Protein AF-A0A7C0UN73-F1 (afdb_monomer)

Sequence (109 aa):
MKELIKLLPGENMIYFGDTARVPYGTRSRETVTKYSIENTEFLMSKGIKALVVACNTVSSISLPLLRREFPVPVIGVVEPGARAAAAATKLKRVAVIGTEATVNSRSYE

Structure (mmCIF, N/CA/C/O backbone):
data_AF-A0A7C0UN73-F1
#
_entry.id   AF-A0A7C0UN73-F1
#
loop_
_atom_site.group_PDB
_atom_site.id
_atom_site.type_symbol
_atom_site.label_atom_id
_atom_site.label_alt_id
_atom_site.label_comp_id
_atom_site.label_asym_id
_atom_site.label_entity_id
_atom_site.label_seq_id
_atom_site.pdbx_PDB_ins_code
_atom_site.Cartn_x
_atom_site.Cart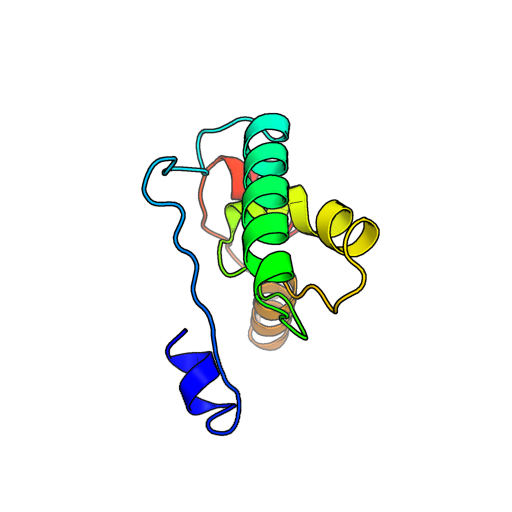n_y
_atom_site.Cartn_z
_atom_site.occupancy
_atom_site.B_iso_or_equiv
_atom_site.auth_seq_id
_atom_site.auth_comp_id
_atom_site.auth_asym_id
_atom_site.auth_atom_id
_atom_site.pdbx_PDB_model_num
ATOM 1 N N . MET A 1 1 ? -9.164 2.173 -4.663 1.00 91.38 1 MET A N 1
ATOM 2 C CA . MET A 1 1 ? -10.495 2.448 -4.084 1.00 91.38 1 MET A CA 1
ATOM 3 C C . MET A 1 1 ? -11.624 1.894 -4.945 1.00 91.38 1 MET A C 1
ATOM 5 O O . MET A 1 1 ? -12.323 1.019 -4.464 1.00 91.38 1 MET A O 1
ATOM 9 N N . LYS A 1 2 ? -11.760 2.313 -6.215 1.00 95.75 2 LYS A N 1
ATOM 10 C CA . LYS A 1 2 ? -12.796 1.807 -7.141 1.00 95.75 2 LYS A CA 1
ATOM 11 C C . LYS A 1 2 ? -12.926 0.274 -7.153 1.00 95.75 2 LYS A C 1
ATOM 13 O O . LYS A 1 2 ? -14.020 -0.240 -6.967 1.00 95.75 2 LYS A O 1
ATOM 18 N N . GLU A 1 3 ? -11.807 -0.438 -7.293 1.00 96.81 3 GLU A N 1
ATOM 19 C CA . GLU A 1 3 ? -11.812 -1.910 -7.299 1.00 96.81 3 GLU A CA 1
ATOM 20 C C . GLU A 1 3 ? -12.220 -2.526 -5.955 1.00 96.81 3 GLU A C 1
ATOM 22 O O . GLU A 1 3 ? -12.916 -3.535 -5.939 1.00 96.81 3 GLU A O 1
ATOM 27 N N . LEU A 1 4 ? -11.857 -1.903 -4.826 1.00 96.31 4 LEU A N 1
ATOM 28 C CA . LEU A 1 4 ? -12.274 -2.389 -3.508 1.00 96.31 4 LEU A CA 1
ATOM 29 C C . LEU A 1 4 ? -13.786 -2.255 -3.343 1.00 96.31 4 LEU A C 1
ATOM 31 O O . LEU A 1 4 ? -14.425 -3.230 -2.978 1.00 96.31 4 LEU A O 1
ATOM 35 N N . ILE A 1 5 ? -14.363 -1.093 -3.668 1.00 96.31 5 ILE A N 1
ATOM 36 C CA . ILE A 1 5 ? -15.817 -0.861 -3.576 1.00 96.31 5 ILE A CA 1
ATOM 37 C C . ILE A 1 5 ? -16.581 -1.877 -4.432 1.00 96.31 5 ILE A C 1
ATOM 39 O O . ILE A 1 5 ? -17.602 -2.408 -4.011 1.00 96.31 5 ILE A O 1
ATOM 43 N N . LYS A 1 6 ? -16.070 -2.169 -5.633 1.00 97.69 6 LYS A N 1
ATOM 44 C CA . LYS A 1 6 ? -16.677 -3.141 -6.544 1.00 97.69 6 LYS A CA 1
ATOM 45 C C . LYS A 1 6 ? -16.650 -4.568 -5.985 1.00 97.69 6 LYS A C 1
ATOM 47 O O . LYS A 1 6 ? -17.634 -5.284 -6.130 1.00 97.69 6 LYS A O 1
ATOM 52 N N . LEU A 1 7 ? -15.526 -4.995 -5.408 1.00 97.50 7 LEU A N 1
ATOM 53 C CA . LEU A 1 7 ? -15.334 -6.368 -4.921 1.00 97.50 7 LEU A CA 1
ATOM 54 C C . LEU A 1 7 ? -15.889 -6.595 -3.509 1.00 97.50 7 LEU A C 1
ATOM 56 O O . LEU A 1 7 ? -16.222 -7.724 -3.161 1.00 97.50 7 LEU A O 1
ATOM 60 N N . LEU A 1 8 ? -15.982 -5.538 -2.703 1.00 97.31 8 LEU A N 1
ATOM 61 C CA . LEU A 1 8 ? -16.409 -5.564 -1.306 1.00 97.31 8 LEU A CA 1
ATOM 62 C C . LEU A 1 8 ? -17.514 -4.516 -1.060 1.00 97.31 8 LEU A C 1
ATOM 64 O O . LEU A 1 8 ? -17.322 -3.599 -0.260 1.00 97.31 8 LEU A O 1
ATOM 68 N N . PRO A 1 9 ? -18.679 -4.620 -1.729 1.00 97.12 9 PRO A N 1
ATOM 69 C CA . PRO A 1 9 ? -19.727 -3.598 -1.649 1.00 97.12 9 PRO A CA 1
ATOM 70 C C . PRO A 1 9 ? -20.375 -3.479 -0.261 1.00 97.12 9 PRO A C 1
ATOM 72 O O . PRO A 1 9 ? -20.987 -2.460 0.036 1.00 97.12 9 PRO A O 1
ATOM 75 N N . GLY A 1 10 ? -20.252 -4.507 0.586 1.00 97.38 10 GLY A N 1
ATOM 76 C CA . GLY A 1 10 ? -20.756 -4.500 1.964 1.00 97.38 10 GLY A CA 1
ATOM 77 C C . GLY A 1 10 ? -19.782 -3.925 2.998 1.00 97.38 10 GLY A C 1
ATOM 78 O O . GLY A 1 10 ? -20.117 -3.881 4.178 1.00 97.38 10 GLY A O 1
ATOM 79 N N . GLU A 1 11 ? -18.576 -3.522 2.590 1.00 97.88 11 GLU A N 1
ATOM 80 C CA . GLU A 1 11 ? -17.567 -2.985 3.502 1.00 97.88 11 GLU A CA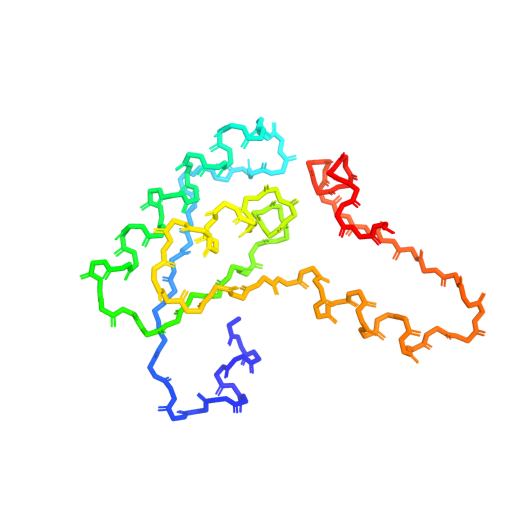 1
ATOM 81 C C . GLU A 1 11 ? -17.627 -1.459 3.579 1.00 97.88 11 GLU A C 1
ATOM 83 O O . GLU A 1 11 ? -17.634 -0.762 2.563 1.00 97.88 11 GLU A O 1
ATOM 88 N N . ASN A 1 12 ? -17.581 -0.926 4.801 1.00 96.88 12 ASN A N 1
ATOM 89 C CA . ASN A 1 12 ? -17.393 0.505 5.020 1.00 96.88 12 ASN A CA 1
ATOM 90 C C . ASN A 1 12 ? -15.925 0.866 4.803 1.00 96.88 12 ASN A C 1
ATOM 92 O O . ASN A 1 12 ? -15.029 0.222 5.351 1.00 96.88 12 ASN A O 1
ATOM 96 N N . MET A 1 13 ? -15.668 1.918 4.027 1.00 96.94 13 MET A N 1
ATOM 97 C CA . MET A 1 13 ?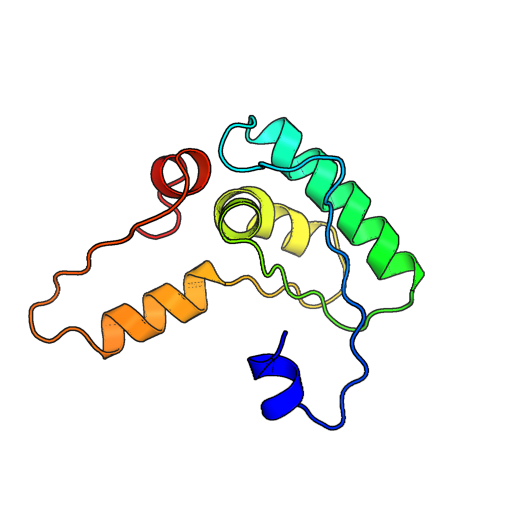 -14.309 2.294 3.653 1.00 96.94 13 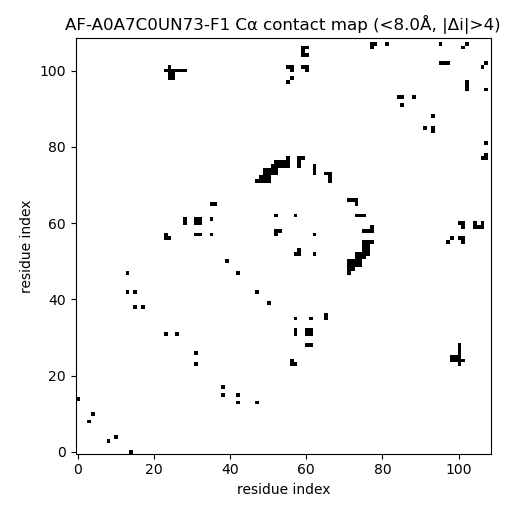MET A CA 1
ATOM 98 C C . MET A 1 13 ? -13.999 3.733 4.043 1.00 96.94 13 MET A C 1
ATOM 100 O O . MET A 1 13 ? -14.738 4.658 3.714 1.00 96.94 13 MET A O 1
ATOM 104 N N . ILE A 1 14 ? -12.852 3.917 4.694 1.00 97.56 14 ILE A N 1
ATOM 105 C CA . ILE A 1 14 ? -12.284 5.225 5.012 1.00 97.56 14 ILE A CA 1
ATOM 106 C C . ILE A 1 14 ? -11.035 5.390 4.154 1.00 97.56 14 ILE A C 1
ATOM 108 O O . ILE A 1 14 ? -10.131 4.556 4.192 1.00 97.56 14 ILE A O 1
ATOM 112 N N . TYR A 1 15 ? -10.992 6.458 3.362 1.00 97.38 15 TYR A N 1
ATOM 113 C CA . TYR A 1 15 ? -9.839 6.788 2.535 1.00 97.38 15 TYR A CA 1
ATOM 114 C C . TYR A 1 15 ? -9.113 7.998 3.113 1.00 97.38 15 TYR A C 1
ATOM 116 O O . TYR A 1 15 ? -9.723 9.044 3.330 1.00 97.38 15 TYR A O 1
ATOM 124 N N . PHE A 1 16 ? -7.805 7.863 3.318 1.00 97.69 16 PHE A N 1
ATOM 125 C CA . PHE A 1 16 ? -6.937 8.965 3.708 1.00 97.69 16 PHE A CA 1
ATOM 126 C C . PHE A 1 16 ? -5.859 9.173 2.644 1.00 97.69 16 PHE A C 1
ATOM 128 O O . PHE A 1 16 ? -5.010 8.308 2.421 1.00 97.69 16 PHE A O 1
ATOM 135 N N . GLY A 1 17 ? -5.928 10.316 1.962 1.00 97.06 17 GLY A N 1
ATOM 136 C CA . GLY A 1 17 ? -4.938 10.747 0.982 1.00 97.06 17 GLY A CA 1
ATOM 137 C C . GLY A 1 17 ? -4.082 11.863 1.563 1.00 97.06 17 GLY A C 1
ATOM 138 O O . GLY A 1 17 ? -4.580 12.961 1.789 1.00 97.06 17 GLY A O 1
ATOM 139 N N . ASP A 1 18 ? -2.796 11.598 1.772 1.00 96.81 18 ASP A N 1
ATOM 140 C CA . ASP A 1 18 ? -1.868 12.553 2.380 1.00 96.81 18 ASP A CA 1
ATOM 141 C C . ASP A 1 18 ? -1.331 13.593 1.383 1.00 96.81 18 ASP A C 1
ATOM 143 O O . ASP A 1 18 ? -0.140 13.661 1.071 1.00 96.81 18 ASP A O 1
ATOM 147 N N . THR A 1 19 ? -2.238 14.394 0.833 1.00 95.81 19 THR A N 1
ATOM 148 C CA . THR A 1 19 ? -1.949 15.357 -0.238 1.00 95.81 19 THR A CA 1
ATOM 149 C C . THR A 1 19 ? -1.059 16.518 0.200 1.00 95.81 19 THR A C 1
ATOM 151 O O . THR A 1 19 ? -0.430 17.141 -0.646 1.00 95.81 19 THR A O 1
ATOM 154 N N . ALA A 1 20 ? -0.940 16.791 1.500 1.00 95.44 20 ALA A N 1
ATOM 155 C CA . ALA A 1 20 ? -0.063 17.844 2.010 1.00 95.44 20 ALA A CA 1
ATOM 156 C C . ALA A 1 20 ? 1.434 17.491 1.904 1.00 95.44 20 ALA A C 1
ATOM 158 O O . ALA A 1 20 ? 2.281 18.382 1.922 1.00 95.44 20 ALA A O 1
ATOM 159 N N . ARG A 1 21 ? 1.774 16.197 1.806 1.00 94.12 21 ARG A N 1
ATOM 160 C CA . ARG A 1 21 ? 3.163 15.699 1.856 1.00 94.12 21 ARG A CA 1
ATOM 161 C C . ARG A 1 21 ? 3.588 14.927 0.605 1.00 94.12 21 ARG A C 1
ATOM 163 O O . ARG A 1 21 ? 4.702 14.400 0.555 1.00 94.12 21 ARG A O 1
ATOM 170 N N . VAL A 1 22 ? 2.739 14.864 -0.426 1.00 90.81 22 VAL A N 1
ATOM 171 C CA . VAL A 1 22 ? 3.138 14.313 -1.732 1.00 90.81 22 VAL A CA 1
ATOM 172 C C . VAL A 1 22 ? 4.204 15.198 -2.409 1.00 90.81 22 VAL A C 1
ATOM 174 O O . VAL A 1 22 ? 4.233 16.406 -2.176 1.00 90.81 22 VAL A O 1
ATOM 177 N N . PRO A 1 23 ? 5.073 14.631 -3.269 1.00 91.44 23 PRO A N 1
ATOM 178 C CA . PRO A 1 23 ? 5.214 13.208 -3.575 1.00 91.44 23 PRO A CA 1
ATOM 179 C C . PRO A 1 23 ? 6.065 12.466 -2.536 1.00 91.44 23 PRO A C 1
ATOM 181 O O . PRO A 1 23 ? 7.065 12.975 -2.041 1.00 91.44 23 PRO A O 1
ATOM 184 N N . TYR A 1 24 ? 5.699 11.212 -2.261 1.00 94.19 24 TYR A N 1
ATOM 185 C CA . TYR A 1 24 ? 6.489 10.314 -1.406 1.00 94.19 24 TYR A CA 1
ATOM 186 C C . TYR A 1 24 ? 7.680 9.697 -2.146 1.00 94.19 24 TYR A C 1
ATOM 188 O O . TYR A 1 24 ? 8.674 9.334 -1.529 1.00 94.19 24 TYR A O 1
ATOM 196 N N . GLY A 1 25 ? 7.582 9.575 -3.473 1.00 92.56 25 GLY A N 1
ATOM 197 C CA . GLY A 1 25 ? 8.550 8.866 -4.311 1.00 92.56 25 GLY A CA 1
ATOM 198 C C . GLY A 1 25 ? 9.968 9.439 -4.329 1.00 92.56 25 GLY A C 1
ATOM 199 O O . GLY A 1 25 ? 10.865 8.746 -4.791 1.00 92.56 25 GLY A O 1
ATOM 200 N N . THR A 1 26 ? 10.157 10.668 -3.845 1.00 92.06 26 THR A N 1
ATOM 201 C CA . THR A 1 26 ? 11.443 11.383 -3.775 1.00 92.06 26 THR A CA 1
ATOM 202 C C . THR A 1 26 ? 11.924 11.598 -2.335 1.00 92.06 26 THR A C 1
ATOM 204 O O . THR A 1 26 ? 12.893 12.315 -2.098 1.00 92.06 26 THR A O 1
ATOM 207 N N . ARG A 1 27 ? 11.222 11.036 -1.343 1.00 93.75 27 ARG A N 1
ATOM 208 C CA . ARG A 1 27 ? 11.535 11.206 0.084 1.00 93.75 27 AR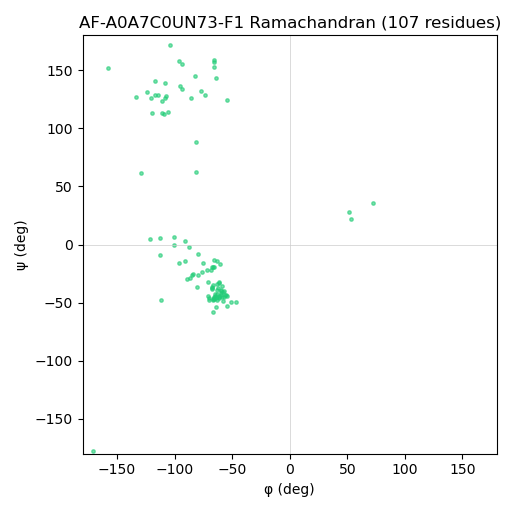G A CA 1
ATOM 209 C C . ARG A 1 27 ? 12.379 10.042 0.598 1.00 93.75 27 ARG A C 1
ATOM 211 O O . ARG A 1 27 ? 12.359 8.950 0.034 1.00 93.75 27 ARG A O 1
ATOM 218 N N . SER A 1 28 ? 13.091 10.275 1.701 1.00 94.94 28 SER A N 1
ATOM 219 C CA . SER A 1 28 ? 13.878 9.232 2.360 1.00 94.94 28 SER A CA 1
ATOM 220 C C . SER A 1 28 ? 12.981 8.129 2.937 1.00 94.94 28 SER A C 1
ATOM 222 O O . SER A 1 28 ? 11.806 8.360 3.248 1.00 94.94 28 SER A O 1
ATOM 224 N N . ARG A 1 29 ? 13.543 6.931 3.132 1.00 94.88 29 ARG A N 1
ATOM 225 C CA . ARG A 1 29 ? 12.842 5.777 3.723 1.00 94.88 29 ARG A CA 1
ATOM 226 C C . ARG A 1 29 ? 12.282 6.099 5.109 1.00 94.88 29 ARG A C 1
ATOM 228 O O . ARG A 1 29 ? 11.158 5.711 5.426 1.00 94.88 29 ARG A O 1
ATOM 235 N N . GLU A 1 30 ? 13.040 6.838 5.907 1.00 96.50 30 GLU A N 1
ATOM 236 C CA . GLU A 1 30 ? 12.687 7.264 7.262 1.00 96.50 30 GLU A CA 1
ATOM 237 C C . GLU A 1 30 ? 11.504 8.230 7.218 1.00 96.50 30 GLU A C 1
ATOM 239 O O . GLU A 1 30 ? 10.537 8.059 7.955 1.00 96.50 30 GLU A O 1
ATOM 244 N N . THR A 1 31 ? 11.539 9.196 6.295 1.00 96.88 31 THR A N 1
ATOM 245 C CA . THR A 1 31 ? 10.462 10.177 6.108 1.00 96.88 31 THR A CA 1
ATOM 246 C C . THR A 1 31 ? 9.166 9.498 5.671 1.00 96.88 31 THR A C 1
ATOM 248 O O . THR A 1 31 ? 8.115 9.731 6.266 1.00 96.88 31 THR A O 1
ATOM 251 N N . VAL A 1 32 ? 9.238 8.615 4.667 1.00 97.19 32 VAL A N 1
ATOM 252 C CA . VAL A 1 32 ? 8.077 7.841 4.198 1.00 97.19 32 VAL A CA 1
ATOM 253 C C . VAL A 1 32 ? 7.505 6.993 5.331 1.00 97.19 32 VAL A C 1
ATOM 255 O O . VAL A 1 32 ? 6.290 6.961 5.517 1.00 97.19 32 VAL A O 1
ATOM 258 N N . THR A 1 33 ? 8.364 6.345 6.117 1.00 97.75 33 THR A N 1
ATOM 259 C CA . THR A 1 33 ? 7.940 5.498 7.239 1.00 97.75 33 THR A CA 1
ATOM 260 C C . THR A 1 33 ? 7.269 6.310 8.334 1.00 97.75 33 THR A C 1
ATOM 262 O O . THR A 1 33 ? 6.165 5.956 8.737 1.00 97.75 33 THR A O 1
ATOM 265 N N . LYS A 1 34 ? 7.860 7.439 8.739 1.00 98.12 34 LYS A N 1
ATOM 266 C CA . LYS A 1 34 ? 7.267 8.355 9.717 1.00 98.12 34 LYS A CA 1
ATOM 267 C C . LYS A 1 34 ? 5.864 8.795 9.299 1.00 98.12 34 LYS A C 1
ATOM 269 O O . LYS A 1 34 ? 4.919 8.615 10.058 1.00 98.12 34 LYS A O 1
ATOM 274 N N . TYR A 1 35 ? 5.707 9.307 8.077 1.00 98.06 35 TYR A N 1
ATOM 275 C CA . TYR A 1 35 ? 4.392 9.748 7.603 1.00 98.06 35 TYR A CA 1
ATOM 276 C C . TYR A 1 35 ? 3.394 8.593 7.513 1.00 98.06 35 TYR A C 1
ATOM 278 O O . TYR A 1 35 ? 2.212 8.767 7.788 1.00 98.06 35 TYR A O 1
ATOM 286 N N . SER A 1 36 ? 3.863 7.395 7.167 1.00 98.12 36 SER A N 1
ATOM 287 C CA . SER A 1 36 ? 3.007 6.210 7.094 1.00 98.12 36 SER A CA 1
ATOM 288 C C . SER A 1 36 ? 2.491 5.775 8.464 1.00 98.12 36 SER A C 1
ATOM 290 O O . SER A 1 36 ? 1.334 5.367 8.552 1.00 98.12 36 SER A O 1
ATOM 292 N N . ILE A 1 37 ? 3.308 5.888 9.515 1.00 98.44 37 ILE A N 1
ATOM 293 C CA . ILE A 1 37 ? 2.893 5.640 10.903 1.00 98.44 37 ILE A CA 1
ATOM 294 C C . ILE A 1 37 ? 1.829 6.663 11.307 1.00 98.44 37 ILE A C 1
ATOM 296 O O . ILE A 1 37 ? 0.722 6.256 11.636 1.00 98.44 37 ILE A O 1
ATOM 300 N N . GLU A 1 38 ? 2.102 7.963 11.157 1.00 98.44 38 GLU A N 1
ATOM 301 C CA . GLU A 1 38 ? 1.159 9.043 11.506 1.00 98.44 38 GLU A CA 1
ATOM 302 C C . GLU A 1 38 ? -0.201 8.876 10.792 1.00 98.44 38 GLU A C 1
ATOM 304 O O . GLU A 1 38 ? -1.272 9.004 11.389 1.00 98.44 38 GLU A O 1
ATOM 309 N N . ASN A 1 39 ? -0.174 8.526 9.502 1.00 98.31 39 ASN A N 1
ATOM 310 C CA . ASN A 1 39 ? -1.387 8.282 8.716 1.00 98.31 39 ASN A CA 1
ATOM 311 C C . ASN A 1 39 ? -2.140 7.034 9.189 1.00 98.31 39 ASN A C 1
ATOM 313 O O . ASN A 1 39 ? -3.373 6.997 9.162 1.00 98.31 39 ASN A O 1
ATOM 317 N N . THR A 1 40 ? -1.405 6.003 9.601 1.00 98.50 40 THR A N 1
ATOM 318 C CA . THR A 1 40 ? -1.997 4.768 10.111 1.00 98.50 40 THR A CA 1
ATOM 319 C C . THR A 1 40 ? -2.616 4.996 11.481 1.00 98.50 40 THR A C 1
ATOM 321 O O . THR A 1 40 ? -3.756 4.596 11.681 1.00 98.50 40 THR A O 1
ATOM 324 N N . GLU A 1 41 ? -1.948 5.706 12.390 1.00 98.44 41 GLU A N 1
ATOM 325 C CA . GLU A 1 41 ? -2.498 6.099 13.694 1.00 98.44 41 GLU A CA 1
ATOM 326 C C . GLU A 1 41 ? -3.806 6.881 13.542 1.00 98.44 41 GLU A C 1
ATOM 328 O O . GLU A 1 41 ? -4.800 6.580 14.211 1.00 98.44 41 GLU A O 1
ATOM 333 N N . PHE A 1 42 ? -3.855 7.823 12.593 1.00 98.38 42 PHE A N 1
ATOM 334 C CA . PHE A 1 42 ? -5.087 8.536 12.269 1.00 98.38 42 PHE A CA 1
ATOM 335 C C . PHE A 1 42 ? -6.211 7.579 11.850 1.00 98.38 42 PHE A C 1
ATOM 337 O O . PHE A 1 42 ? -7.322 7.677 12.373 1.00 98.38 42 PHE A O 1
ATOM 344 N N . LEU A 1 43 ? -5.948 6.636 10.942 1.00 98.44 43 LEU A N 1
ATOM 345 C CA . LEU A 1 43 ? -6.956 5.663 10.506 1.00 98.44 43 LEU A CA 1
ATOM 346 C C . LEU A 1 43 ? -7.352 4.691 11.628 1.00 98.44 43 LEU A C 1
ATOM 348 O O . LEU A 1 43 ? -8.534 4.384 11.776 1.00 98.44 43 LEU A O 1
ATOM 352 N N . MET A 1 44 ? -6.407 4.261 12.463 1.00 98.44 44 MET A N 1
ATOM 353 C CA . MET A 1 44 ? -6.671 3.431 13.642 1.00 98.44 44 MET A CA 1
ATOM 354 C C . MET A 1 44 ? -7.612 4.132 14.623 1.00 98.44 44 MET A C 1
ATOM 356 O O . MET A 1 44 ? -8.542 3.501 15.122 1.00 98.44 44 MET A O 1
ATOM 360 N N . SER A 1 45 ? -7.460 5.448 14.819 1.00 98.19 45 SER A N 1
ATOM 361 C CA . SER A 1 45 ? -8.376 6.246 15.652 1.00 98.19 45 SER A CA 1
ATOM 362 C C . SER A 1 45 ? -9.828 6.250 15.149 1.00 98.19 45 SER A C 1
ATOM 364 O O . SER A 1 45 ? -10.743 6.587 15.897 1.00 98.19 45 SER A O 1
ATOM 366 N N . LYS A 1 46 ? -10.064 5.861 13.887 1.00 98.19 46 LYS A N 1
ATOM 367 C CA . LYS A 1 46 ? -11.402 5.707 13.295 1.00 98.19 46 LYS A CA 1
ATOM 368 C C . LYS A 1 46 ? -11.983 4.299 13.454 1.00 98.19 46 LYS A C 1
ATOM 370 O O . LYS A 1 46 ? -13.064 4.043 12.935 1.00 98.19 46 LYS A O 1
ATOM 375 N N . GLY A 1 47 ? -11.287 3.396 14.148 1.00 97.62 47 GLY A N 1
ATOM 376 C CA . GLY A 1 47 ? -11.766 2.039 14.416 1.00 97.62 47 GLY A CA 1
ATOM 377 C C . GLY A 1 47 ? -11.756 1.128 13.187 1.00 97.62 47 GLY A C 1
ATOM 378 O O . GLY A 1 47 ? -12.663 0.314 13.020 1.00 97.62 47 GLY A O 1
ATOM 379 N N . ILE A 1 48 ? -10.764 1.267 12.298 1.00 98.44 48 ILE A N 1
ATOM 380 C CA . ILE A 1 48 ? -10.631 0.368 11.143 1.00 98.44 48 ILE A CA 1
ATOM 381 C C . ILE A 1 48 ? -10.363 -1.075 11.599 1.00 98.44 48 ILE A C 1
ATOM 383 O O . ILE A 1 48 ? -9.616 -1.314 12.543 1.00 98.44 48 ILE A O 1
ATOM 387 N N . LYS A 1 49 ? -10.930 -2.051 10.881 1.00 98.31 49 LYS A N 1
ATOM 388 C CA . LYS A 1 49 ? -10.659 -3.484 11.111 1.00 98.31 49 LYS A CA 1
ATOM 389 C C . LYS A 1 49 ? -9.504 -4.046 10.273 1.00 98.31 49 LYS A C 1
ATOM 391 O O . LYS A 1 49 ? -9.051 -5.155 10.526 1.00 98.31 49 LYS A O 1
ATOM 396 N N . ALA A 1 50 ? -9.070 -3.312 9.250 1.00 98.44 50 ALA A N 1
ATOM 397 C CA . ALA A 1 50 ? -7.972 -3.663 8.354 1.00 98.44 50 ALA A CA 1
ATOM 398 C C . ALA A 1 50 ? -7.416 -2.396 7.689 1.00 98.44 50 ALA A C 1
ATOM 400 O O . ALA A 1 50 ? -8.155 -1.432 7.474 1.00 98.44 50 ALA A O 1
ATOM 401 N N . LEU A 1 51 ? -6.134 -2.420 7.322 1.00 98.62 51 LEU A N 1
ATOM 402 C CA . LEU A 1 51 ? -5.452 -1.340 6.612 1.00 98.62 51 LEU A CA 1
ATOM 403 C C . LEU A 1 51 ? -5.035 -1.795 5.211 1.00 98.62 51 LEU A C 1
ATOM 405 O O . LEU A 1 51 ? -4.335 -2.796 5.055 1.00 98.62 51 LEU A O 1
ATOM 409 N N . VAL A 1 52 ? -5.391 -1.009 4.191 1.00 98.44 52 VAL A N 1
ATOM 410 C CA . VAL A 1 52 ? -4.881 -1.184 2.824 1.00 98.44 52 VAL A CA 1
ATOM 411 C C . VAL A 1 52 ? -3.928 -0.044 2.479 1.00 98.44 52 VAL A C 1
ATOM 413 O O . VAL A 1 52 ? -4.336 1.103 2.293 1.00 98.44 52 VAL A O 1
ATOM 416 N N . VAL A 1 53 ? -2.649 -0.373 2.329 1.00 98.31 53 VAL A N 1
ATOM 417 C CA . VAL A 1 53 ? -1.603 0.546 1.882 1.00 98.31 53 VAL A CA 1
ATOM 418 C C . VAL A 1 53 ? -1.649 0.648 0.358 1.00 98.31 53 VAL A C 1
ATOM 420 O O . VAL A 1 53 ? -0.977 -0.084 -0.363 1.00 98.31 53 VAL A O 1
ATOM 423 N N . ALA A 1 54 ? -2.460 1.573 -0.155 1.00 97.31 54 ALA A N 1
ATOM 424 C CA . ALA A 1 54 ? -2.699 1.711 -1.595 1.00 97.31 54 ALA A CA 1
ATOM 425 C C . ALA A 1 54 ? -1.543 2.370 -2.383 1.00 97.31 54 ALA A C 1
ATOM 427 O O . ALA A 1 54 ? -1.514 2.296 -3.609 1.00 97.31 54 ALA A O 1
ATOM 428 N N . CYS A 1 55 ? -0.600 3.033 -1.707 1.00 97.25 55 CYS A N 1
ATOM 429 C CA . CYS A 1 55 ? 0.546 3.681 -2.348 1.00 97.25 55 CYS A CA 1
ATOM 430 C C . CYS A 1 55 ? 1.692 2.681 -2.558 1.00 97.25 55 CYS A C 1
ATOM 432 O O . CYS A 1 55 ? 2.156 2.072 -1.592 1.00 97.25 55 CYS A O 1
ATOM 434 N N . ASN A 1 56 ? 2.192 2.560 -3.795 1.00 97.62 56 ASN A N 1
ATOM 435 C CA . ASN A 1 56 ? 3.331 1.692 -4.124 1.00 97.62 56 ASN A CA 1
ATOM 436 C C . ASN A 1 56 ? 4.577 2.038 -3.304 1.00 97.62 56 ASN A C 1
ATOM 438 O O . ASN A 1 56 ? 5.180 1.143 -2.728 1.00 97.62 56 ASN A O 1
ATOM 442 N N . THR A 1 57 ? 4.912 3.325 -3.173 1.00 97.62 57 THR A N 1
ATOM 443 C CA . THR A 1 57 ? 6.090 3.760 -2.408 1.00 97.62 57 THR A CA 1
ATOM 444 C C . THR A 1 57 ? 5.995 3.365 -0.937 1.00 97.62 57 THR A C 1
ATOM 446 O O . THR A 1 57 ? 6.935 2.787 -0.397 1.00 97.62 57 THR A O 1
ATOM 449 N N . VAL A 1 58 ? 4.842 3.577 -0.296 1.00 97.62 58 VAL A N 1
ATOM 450 C CA . VAL A 1 58 ? 4.650 3.149 1.100 1.00 97.62 58 VAL A CA 1
ATOM 451 C C . VAL A 1 58 ? 4.689 1.626 1.210 1.00 97.62 58 VAL A C 1
ATOM 453 O O . VAL A 1 58 ? 5.393 1.090 2.064 1.00 97.62 58 VAL A O 1
ATOM 456 N N . SER A 1 59 ? 3.992 0.920 0.313 1.00 97.62 59 SER A N 1
ATOM 457 C CA . SER A 1 59 ? 3.986 -0.547 0.288 1.00 97.62 59 SER A CA 1
ATOM 458 C C . SER A 1 59 ? 5.385 -1.137 0.105 1.00 97.62 59 SER A C 1
ATOM 460 O O . SER A 1 59 ? 5.691 -2.168 0.691 1.00 97.62 59 SER A O 1
ATOM 462 N N . SER A 1 60 ? 6.236 -0.480 -0.681 1.00 97.19 60 SER A N 1
ATOM 463 C CA . SER A 1 60 ? 7.597 -0.935 -0.958 1.00 97.19 60 SER A CA 1
ATOM 464 C C . SER A 1 60 ? 8.589 -0.695 0.181 1.00 97.19 60 SER A C 1
ATOM 466 O O . SER A 1 60 ? 9.607 -1.376 0.271 1.00 97.19 60 SER A O 1
ATOM 468 N N . ILE A 1 61 ? 8.313 0.278 1.052 1.00 96.69 61 ILE A N 1
ATOM 469 C CA . ILE A 1 61 ? 9.286 0.774 2.032 1.00 96.69 61 ILE A CA 1
ATOM 470 C C . ILE A 1 61 ? 8.886 0.423 3.461 1.00 96.69 61 ILE A C 1
ATOM 472 O O . ILE A 1 61 ? 9.720 -0.053 4.231 1.00 96.69 61 ILE A O 1
ATOM 476 N N . SER A 1 62 ? 7.627 0.670 3.817 1.00 97.62 62 SER A N 1
ATOM 477 C CA . SER A 1 62 ? 7.180 0.726 5.213 1.00 97.62 62 SER A CA 1
ATOM 478 C C . SER A 1 62 ? 6.236 -0.416 5.591 1.00 97.62 62 SER A C 1
ATOM 480 O O . SER A 1 62 ? 5.957 -0.605 6.770 1.00 97.62 62 SER A O 1
ATOM 482 N N . LEU A 1 63 ? 5.771 -1.216 4.625 1.00 97.69 63 LEU A N 1
ATOM 483 C CA . LEU A 1 63 ? 4.799 -2.288 4.863 1.00 97.69 63 LEU A CA 1
ATOM 484 C C . LEU A 1 63 ? 5.215 -3.300 5.952 1.00 97.69 63 LEU A C 1
ATOM 486 O O . LEU A 1 63 ? 4.363 -3.612 6.786 1.00 97.69 63 LEU A O 1
ATOM 490 N N . PRO A 1 64 ? 6.472 -3.800 6.014 1.00 97.06 64 PRO A N 1
ATOM 491 C CA . PRO A 1 64 ? 6.872 -4.741 7.065 1.00 97.06 64 PRO A CA 1
ATOM 492 C C . PRO A 1 64 ? 6.784 -4.140 8.469 1.00 97.06 64 PRO A C 1
ATOM 494 O O . PRO A 1 64 ? 6.375 -4.815 9.409 1.00 97.06 64 PRO A O 1
ATOM 497 N N . LEU A 1 65 ? 7.136 -2.860 8.601 1.00 97.94 65 LEU A N 1
ATOM 498 C CA . LEU A 1 65 ? 7.076 -2.148 9.871 1.00 97.94 65 LEU A CA 1
ATOM 499 C C . LEU A 1 65 ? 5.625 -1.904 10.292 1.00 97.94 65 LEU A C 1
ATOM 501 O O . LEU A 1 65 ? 5.270 -2.228 11.419 1.00 97.94 65 LEU A O 1
ATOM 505 N N . LEU A 1 66 ? 4.765 -1.450 9.375 1.00 98.38 66 LEU A N 1
ATOM 506 C CA . LEU A 1 66 ? 3.340 -1.253 9.665 1.00 98.38 66 LEU A CA 1
ATOM 507 C C . LEU A 1 66 ? 2.656 -2.562 10.092 1.00 98.38 66 LEU A C 1
ATOM 509 O O . LEU A 1 66 ? 1.863 -2.565 11.026 1.00 98.38 66 LEU A O 1
ATOM 51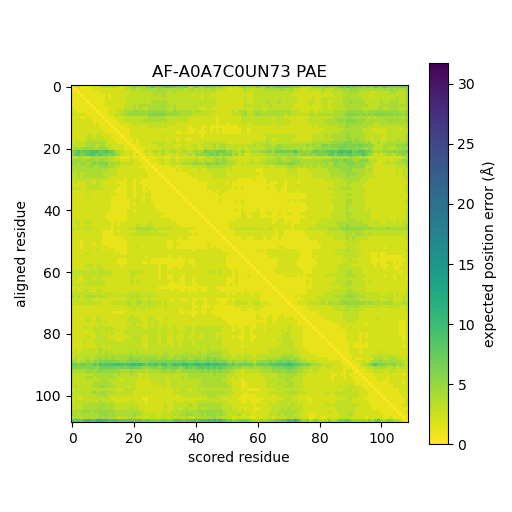3 N N . ARG A 1 67 ? 2.996 -3.692 9.455 1.00 98.38 67 ARG A N 1
ATOM 514 C CA . ARG A 1 67 ? 2.503 -5.024 9.857 1.00 98.38 67 ARG A CA 1
ATOM 515 C C . ARG A 1 67 ? 2.923 -5.419 11.273 1.00 98.38 67 ARG A C 1
ATOM 517 O O . ARG A 1 67 ? 2.203 -6.163 11.923 1.00 98.38 67 ARG A O 1
ATOM 524 N N . ARG A 1 68 ? 4.102 -4.980 11.716 1.00 98.19 68 ARG A N 1
ATOM 525 C CA . ARG A 1 68 ? 4.633 -5.282 13.049 1.00 98.19 68 ARG A CA 1
ATOM 526 C C . ARG A 1 68 ? 4.035 -4.375 14.124 1.00 98.19 68 ARG A C 1
ATOM 528 O O . ARG A 1 68 ? 3.847 -4.827 15.245 1.00 98.19 68 ARG A O 1
ATOM 535 N N . GLU A 1 69 ? 3.798 -3.108 13.801 1.00 97.62 69 GLU A N 1
ATOM 536 C CA . GLU A 1 69 ? 3.392 -2.093 14.781 1.00 97.62 69 GLU A CA 1
ATOM 537 C C . GLU A 1 69 ? 1.884 -2.030 15.016 1.00 97.62 69 GLU A C 1
ATOM 539 O O . GLU A 1 69 ? 1.458 -1.692 16.118 1.00 97.62 69 GLU A O 1
ATOM 544 N N . PHE A 1 70 ? 1.068 -2.379 14.019 1.00 98.19 70 PHE A N 1
ATOM 545 C CA . PHE A 1 70 ? -0.384 -2.257 14.119 1.00 98.19 70 PHE A CA 1
ATOM 546 C C . PHE A 1 70 ? -1.070 -3.624 14.246 1.00 98.19 70 PHE A C 1
ATOM 548 O O . PHE A 1 70 ? -0.710 -4.563 13.538 1.00 98.19 70 PHE A O 1
ATOM 555 N N . PRO A 1 71 ? -2.094 -3.751 15.112 1.00 97.62 71 PRO A N 1
ATOM 556 C CA . PRO A 1 71 ? -2.705 -5.043 15.440 1.00 97.62 71 PRO A CA 1
ATOM 557 C C . PRO A 1 71 ? -3.697 -5.555 14.382 1.00 97.62 71 PRO A C 1
ATOM 559 O O . PRO A 1 71 ? -4.184 -6.678 14.489 1.00 97.62 71 PRO A O 1
ATOM 562 N N . VAL A 1 72 ? -4.040 -4.739 13.382 1.00 98.50 72 VAL A N 1
ATOM 563 C CA . VAL A 1 72 ? -4.983 -5.103 12.314 1.00 98.50 72 VAL A CA 1
ATOM 564 C C . VAL A 1 72 ? -4.245 -5.669 11.101 1.00 98.50 72 VAL A C 1
ATOM 566 O O . VAL A 1 72 ? -3.087 -5.318 10.873 1.00 98.50 72 VAL A O 1
ATOM 569 N N . PRO A 1 73 ? -4.893 -6.488 10.254 1.00 98.56 73 PRO A N 1
ATOM 570 C CA . PRO A 1 73 ? -4.299 -6.914 8.994 1.00 98.56 73 PRO A CA 1
ATOM 571 C C . PRO A 1 73 ? -3.865 -5.714 8.142 1.00 98.56 73 PRO A C 1
ATOM 573 O O . PRO A 1 73 ? -4.682 -4.849 7.816 1.00 98.56 73 PRO A O 1
ATOM 576 N N . VAL A 1 74 ? -2.586 -5.685 7.755 1.00 98.56 74 VAL A N 1
ATOM 577 C CA . VAL A 1 74 ? -2.017 -4.655 6.874 1.00 98.56 74 VAL A CA 1
ATOM 578 C C . VAL A 1 74 ? -1.662 -5.260 5.514 1.00 98.56 74 VAL A C 1
ATOM 580 O O . VAL A 1 74 ? -0.747 -6.085 5.379 1.00 98.56 74 VAL A O 1
ATOM 583 N N . ILE A 1 75 ? -2.389 -4.827 4.485 1.00 98.12 75 ILE A N 1
ATOM 584 C CA . ILE A 1 75 ? -2.283 -5.315 3.110 1.00 98.12 75 ILE A CA 1
ATOM 585 C C . ILE A 1 75 ? -1.631 -4.240 2.238 1.00 98.12 75 ILE A C 1
ATOM 587 O O . ILE A 1 75 ? -2.102 -3.107 2.186 1.00 98.12 75 ILE A O 1
ATOM 591 N N . GLY A 1 76 ? -0.556 -4.599 1.538 1.00 97.75 76 GLY A N 1
ATOM 592 C CA . GLY A 1 76 ? 0.100 -3.739 0.550 1.00 97.75 76 GLY A CA 1
ATOM 593 C C . GLY A 1 76 ? -0.212 -4.150 -0.886 1.00 97.75 76 GLY A C 1
ATOM 594 O O . GLY A 1 76 ? -0.793 -5.207 -1.133 1.00 97.75 76 GLY A O 1
ATOM 595 N N . VAL A 1 77 ? 0.201 -3.318 -1.841 1.00 97.81 77 VAL A N 1
ATOM 596 C CA . VAL A 1 77 ? -0.096 -3.513 -3.275 1.00 97.81 77 VAL A CA 1
ATOM 597 C C . VAL A 1 77 ? 1.012 -4.215 -4.071 1.00 97.81 77 VAL A C 1
ATOM 599 O O . VAL A 1 77 ? 0.739 -4.724 -5.155 1.00 97.81 77 VAL A O 1
ATOM 602 N N . VAL A 1 78 ? 2.231 -4.301 -3.524 1.00 97.62 78 VAL A N 1
ATOM 603 C CA . VAL A 1 78 ? 3.402 -4.882 -4.212 1.00 97.62 78 VAL A CA 1
ATOM 604 C C . VAL A 1 78 ? 3.230 -6.382 -4.450 1.00 97.62 78 VAL A C 1
ATOM 606 O O . VAL A 1 78 ? 3.221 -6.839 -5.589 1.00 97.62 78 VAL A O 1
ATOM 609 N N . GLU A 1 79 ? 3.026 -7.152 -3.381 1.00 96.81 79 GLU A N 1
ATOM 610 C CA . GLU A 1 79 ? 2.947 -8.616 -3.436 1.00 96.81 79 GLU A CA 1
ATOM 611 C C . GLU A 1 79 ? 1.787 -9.132 -4.321 1.00 96.81 79 GLU A C 1
ATOM 613 O O . GLU A 1 79 ? 2.026 -10.019 -5.146 1.00 96.81 79 GLU A O 1
ATOM 618 N N . PRO A 1 80 ? 0.550 -8.584 -4.258 1.00 96.62 80 PRO A N 1
ATOM 619 C CA . PRO A 1 80 ? -0.503 -8.951 -5.206 1.00 96.62 80 PRO A CA 1
ATOM 620 C C . PRO A 1 80 ? -0.137 -8.653 -6.666 1.00 96.62 80 PRO A C 1
ATOM 622 O O . PRO A 1 80 ? -0.396 -9.488 -7.534 1.00 96.62 80 PRO A O 1
ATOM 625 N N . GLY A 1 81 ? 0.485 -7.499 -6.933 1.00 96.62 81 GLY A N 1
ATOM 626 C CA . GLY A 1 81 ? 0.926 -7.116 -8.275 1.00 96.62 81 GLY A CA 1
ATOM 627 C C . GLY A 1 81 ? 2.006 -8.051 -8.820 1.00 96.62 81 GLY A C 1
ATOM 628 O O . GLY A 1 81 ? 1.885 -8.545 -9.941 1.00 96.62 81 GLY A O 1
ATOM 629 N N . ALA A 1 82 ? 3.014 -8.365 -8.003 1.00 97.00 82 ALA A N 1
ATOM 630 C CA . ALA A 1 82 ? 4.089 -9.288 -8.356 1.00 97.00 82 ALA A CA 1
ATOM 631 C C . ALA A 1 82 ? 3.558 -10.700 -8.654 1.00 97.00 82 ALA A C 1
ATOM 633 O O . ALA A 1 82 ? 3.890 -11.277 -9.691 1.00 97.00 82 ALA A O 1
ATOM 634 N N . ARG A 1 83 ? 2.664 -11.234 -7.807 1.00 97.38 83 ARG A N 1
ATOM 635 C CA . ARG A 1 83 ? 2.019 -12.538 -8.049 1.00 97.38 83 ARG A CA 1
ATOM 636 C C . ARG A 1 83 ? 1.236 -12.566 -9.356 1.00 97.38 83 ARG A C 1
ATOM 638 O O . ARG A 1 83 ? 1.354 -13.527 -10.113 1.00 97.38 83 ARG A O 1
ATOM 645 N N . ALA A 1 84 ? 0.455 -11.523 -9.633 1.00 97.50 84 ALA A N 1
ATOM 646 C CA . ALA A 1 84 ? -0.313 -11.436 -10.871 1.00 97.50 84 ALA A CA 1
ATOM 647 C C . ALA A 1 84 ? 0.605 -11.386 -12.104 1.00 97.50 84 ALA A C 1
ATOM 649 O O . ALA A 1 84 ? 0.357 -12.088 -13.084 1.00 97.50 84 ALA A O 1
ATOM 650 N N . ALA A 1 85 ? 1.697 -10.619 -12.042 1.00 97.25 85 ALA A N 1
ATOM 651 C CA . ALA A 1 85 ? 2.671 -10.539 -13.127 1.00 97.25 85 ALA A CA 1
ATOM 652 C C . ALA A 1 85 ? 3.391 -11.878 -13.368 1.00 97.25 85 ALA A C 1
ATOM 654 O O . ALA A 1 85 ? 3.540 -12.300 -14.518 1.00 97.25 85 ALA A O 1
ATOM 655 N N . ALA A 1 86 ? 3.782 -12.574 -12.296 1.00 96.94 86 ALA A N 1
ATOM 656 C CA . ALA A 1 86 ? 4.403 -13.895 -12.370 1.00 96.94 86 ALA A CA 1
ATOM 657 C C . ALA A 1 86 ? 3.462 -14.947 -12.981 1.00 96.94 86 ALA A C 1
ATOM 659 O O . ALA A 1 86 ? 3.900 -15.768 -13.782 1.00 96.94 86 ALA A O 1
ATOM 660 N N . ALA A 1 87 ? 2.168 -14.897 -12.653 1.00 97.69 87 ALA A N 1
ATOM 661 C CA . ALA A 1 87 ? 1.167 -15.790 -13.232 1.00 97.69 87 ALA A CA 1
ATOM 662 C C . ALA A 1 87 ? 0.870 -15.480 -14.713 1.00 97.69 87 ALA A C 1
ATOM 664 O O . ALA A 1 87 ? 0.569 -16.386 -15.486 1.00 97.69 87 ALA A O 1
ATOM 665 N N . ALA A 1 88 ? 0.948 -14.209 -15.118 1.00 97.69 88 ALA A N 1
ATOM 666 C CA . ALA A 1 88 ? 0.616 -13.777 -16.475 1.00 97.69 88 ALA A CA 1
ATOM 667 C C . ALA A 1 88 ? 1.776 -13.920 -17.480 1.00 97.69 88 ALA A C 1
ATOM 669 O O . ALA A 1 88 ? 1.541 -14.024 -18.688 1.00 97.69 88 ALA A O 1
ATOM 670 N N . THR A 1 89 ? 3.032 -13.891 -17.022 1.00 97.50 89 THR A N 1
ATOM 671 C CA . THR A 1 89 ? 4.190 -13.908 -17.925 1.00 97.50 89 THR A CA 1
ATOM 672 C C . THR A 1 89 ? 4.417 -15.287 -18.548 1.00 97.50 89 THR A C 1
ATOM 674 O O . THR A 1 89 ? 4.544 -16.298 -17.865 1.00 97.50 89 THR A O 1
ATOM 677 N N . LYS A 1 90 ? 4.537 -15.333 -19.879 1.00 96.81 90 LYS A N 1
ATOM 678 C CA . LYS A 1 90 ? 4.910 -16.554 -20.621 1.00 96.81 90 LYS A CA 1
ATOM 679 C C . LYS A 1 90 ? 6.421 -16.700 -20.783 1.00 96.81 90 LYS A C 1
ATOM 681 O O . LYS A 1 90 ? 6.940 -17.806 -20.864 1.00 96.81 90 LYS A O 1
ATOM 686 N N . LEU A 1 91 ? 7.124 -15.568 -20.840 1.00 96.38 91 LEU A N 1
ATOM 687 C CA . LEU A 1 91 ? 8.558 -15.501 -21.138 1.00 96.38 91 LEU A CA 1
ATOM 688 C C . LEU A 1 91 ? 9.418 -15.336 -19.881 1.00 96.38 91 LEU A C 1
ATOM 690 O O . LEU A 1 91 ? 10.616 -15.104 -20.011 1.00 96.38 91 LEU A O 1
ATOM 694 N N . LYS A 1 92 ? 8.812 -15.398 -18.685 1.00 95.25 92 LYS A N 1
ATOM 695 C CA . LYS A 1 92 ? 9.480 -15.190 -17.387 1.00 95.25 92 LYS A CA 1
ATOM 696 C C . LYS A 1 92 ? 10.288 -13.885 -17.315 1.00 95.25 92 LYS A C 1
ATOM 698 O O . LYS A 1 92 ? 11.267 -13.786 -16.588 1.00 95.25 92 LYS A O 1
ATOM 703 N N . ARG A 1 93 ? 9.868 -12.878 -18.084 1.00 96.19 93 ARG A N 1
ATOM 704 C CA . ARG A 1 93 ? 10.424 -11.522 -18.091 1.00 96.19 93 ARG A CA 1
ATOM 705 C C . ARG A 1 93 ? 9.307 -10.560 -17.732 1.00 96.19 93 ARG A C 1
ATOM 707 O O . ARG A 1 93 ? 8.243 -10.603 -18.353 1.00 96.19 93 ARG A O 1
ATOM 714 N N . VAL A 1 94 ? 9.541 -9.740 -16.715 1.00 96.75 94 VAL A N 1
ATOM 715 C CA . VAL A 1 94 ? 8.587 -8.757 -16.197 1.00 96.75 94 VAL A CA 1
ATOM 716 C C . VAL A 1 94 ? 9.342 -7.450 -16.007 1.00 96.75 94 VAL A C 1
ATOM 718 O O . VAL A 1 94 ? 10.393 -7.433 -15.376 1.00 96.75 94 VAL A O 1
ATOM 721 N N . ALA A 1 95 ? 8.816 -6.369 -16.578 1.00 96.31 95 ALA A N 1
ATOM 722 C CA . ALA A 1 95 ? 9.298 -5.023 -16.309 1.00 96.31 95 ALA A CA 1
ATOM 723 C C . ALA A 1 95 ? 8.426 -4.394 -15.220 1.00 96.31 95 ALA A C 1
ATOM 725 O O . ALA A 1 95 ? 7.199 -4.502 -15.268 1.00 96.31 95 ALA A O 1
ATOM 726 N N . VAL A 1 96 ? 9.060 -3.719 -14.265 1.00 96.81 96 VAL A N 1
ATOM 727 C CA . VAL A 1 96 ? 8.381 -2.964 -13.210 1.00 96.81 96 VAL A CA 1
ATOM 728 C C . VAL A 1 96 ? 8.749 -1.497 -13.368 1.00 96.81 96 VAL A C 1
ATOM 730 O O . VAL A 1 96 ? 9.924 -1.153 -13.462 1.00 96.81 96 VAL A O 1
ATOM 733 N N . ILE A 1 97 ? 7.736 -0.634 -13.404 1.00 97.12 97 ILE A N 1
ATOM 7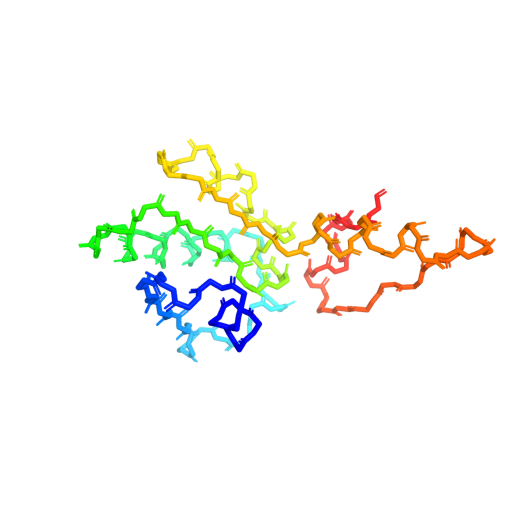34 C CA . ILE A 1 97 ? 7.894 0.821 -13.435 1.00 97.12 97 ILE A CA 1
ATOM 735 C C . ILE A 1 97 ? 7.274 1.418 -12.174 1.00 97.12 97 ILE A C 1
ATOM 737 O O . ILE A 1 97 ? 6.227 0.971 -11.704 1.00 97.12 97 ILE A O 1
ATOM 741 N N . GLY A 1 98 ? 7.921 2.429 -11.609 1.00 95.62 98 GLY A N 1
ATOM 742 C CA . GLY A 1 98 ? 7.490 3.050 -10.365 1.00 95.62 98 GLY A CA 1
ATOM 743 C C . GLY A 1 98 ? 8.283 4.312 -10.063 1.00 95.62 98 GLY A C 1
ATOM 744 O O . GLY A 1 98 ? 9.129 4.732 -10.848 1.00 95.62 98 GLY A O 1
ATOM 745 N N . THR A 1 99 ? 8.002 4.924 -8.915 1.00 96.25 99 THR A N 1
ATOM 746 C CA . THR A 1 99 ? 8.813 6.044 -8.420 1.00 96.25 99 THR A CA 1
ATOM 747 C C . THR A 1 99 ? 10.226 5.579 -8.085 1.00 96.25 99 THR A C 1
ATOM 749 O O . THR A 1 99 ? 10.432 4.402 -7.786 1.00 96.25 99 THR A O 1
ATOM 752 N N . GLU A 1 100 ? 11.176 6.512 -8.050 1.00 94.00 100 GLU A N 1
ATOM 753 C CA . GLU A 1 100 ? 12.566 6.238 -7.674 1.00 94.00 100 GLU A CA 1
ATOM 754 C C . GLU A 1 100 ? 12.663 5.469 -6.349 1.00 94.00 100 GLU A C 1
ATOM 756 O O . GLU A 1 100 ? 13.269 4.402 -6.298 1.00 94.00 100 GLU A O 1
ATOM 761 N N . ALA A 1 101 ? 11.972 5.930 -5.302 1.00 94.12 101 ALA A N 1
ATOM 762 C CA . ALA A 1 101 ? 11.958 5.240 -4.015 1.00 94.12 101 ALA A CA 1
ATOM 763 C C . ALA A 1 101 ? 11.369 3.814 -4.092 1.00 94.12 101 ALA A C 1
ATOM 765 O O . ALA A 1 101 ? 11.827 2.922 -3.381 1.00 94.12 101 ALA A O 1
ATOM 766 N N . THR A 1 102 ? 10.392 3.571 -4.976 1.00 96.38 102 THR A N 1
ATOM 767 C CA . THR A 1 102 ? 9.828 2.224 -5.188 1.00 96.38 102 THR A CA 1
ATOM 768 C C . THR A 1 102 ? 10.835 1.315 -5.887 1.00 96.38 102 THR A C 1
ATOM 770 O O . THR A 1 102 ? 11.056 0.199 -5.428 1.00 96.38 102 THR A O 1
ATOM 773 N N . VAL A 1 103 ? 11.476 1.777 -6.963 1.00 95.81 103 VAL A N 1
ATOM 774 C CA . VAL A 1 103 ? 12.452 0.972 -7.717 1.00 95.81 103 VAL A CA 1
ATOM 775 C C . VAL A 1 103 ? 13.693 0.694 -6.865 1.00 95.81 103 VAL A C 1
ATOM 777 O O . VAL A 1 103 ? 14.088 -0.457 -6.707 1.00 95.81 103 VAL A O 1
ATOM 780 N N . A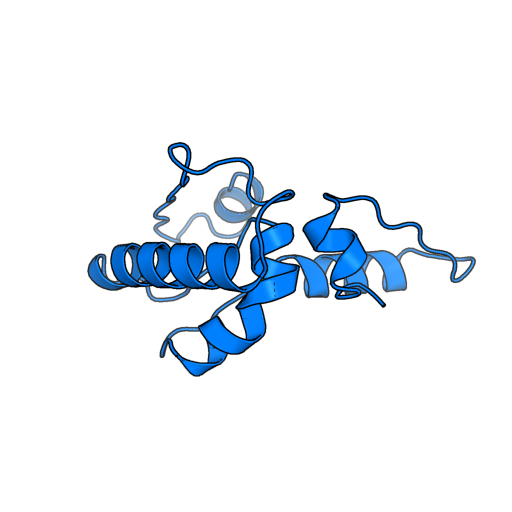SN A 1 104 ? 14.235 1.716 -6.201 1.00 93.94 104 ASN A N 1
ATOM 781 C CA . ASN A 1 104 ? 15.422 1.587 -5.351 1.00 93.94 104 ASN A CA 1
ATOM 782 C C . ASN A 1 104 ? 15.183 0.715 -4.107 1.00 93.94 104 ASN A C 1
ATOM 784 O O . ASN A 1 104 ? 16.138 0.219 -3.514 1.00 93.94 104 ASN A O 1
ATOM 788 N N . SER A 1 105 ? 13.925 0.501 -3.705 1.00 93.75 105 SER A N 1
ATOM 789 C CA . SER A 1 105 ? 13.596 -0.426 -2.615 1.00 93.75 105 SER A CA 1
ATOM 790 C C . SER A 1 105 ? 13.847 -1.895 -2.961 1.00 93.75 105 SER A C 1
ATOM 792 O O . SER A 1 105 ? 13.937 -2.700 -2.036 1.00 93.75 105 SER A O 1
ATOM 794 N N . ARG A 1 106 ? 13.890 -2.242 -4.260 1.00 94.50 106 ARG A N 1
ATOM 795 C CA . ARG A 1 106 ? 13.918 -3.621 -4.782 1.00 94.50 106 ARG A CA 1
ATOM 796 C C . ARG A 1 106 ? 12.791 -4.524 -4.272 1.00 94.50 106 ARG A C 1
ATOM 798 O O . ARG A 1 106 ? 12.889 -5.736 -4.316 1.00 94.50 106 ARG A O 1
ATOM 805 N N . SER A 1 107 ? 11.682 -3.946 -3.814 1.00 94.12 107 SER A N 1
ATOM 806 C CA . SER A 1 107 ? 10.553 -4.706 -3.247 1.00 94.12 107 SER A CA 1
ATOM 807 C C . SER A 1 107 ? 9.815 -5.623 -4.234 1.00 94.12 107 SER A C 1
ATOM 809 O O . SER A 1 107 ? 9.003 -6.438 -3.802 1.00 94.12 107 SER A O 1
ATOM 811 N N . TYR A 1 108 ? 10.059 -5.470 -5.537 1.00 93.25 108 TYR A N 1
ATOM 812 C CA . TYR A 1 108 ? 9.500 -6.314 -6.596 1.00 93.25 108 TYR A CA 1
ATOM 813 C C . TYR A 1 108 ? 10.489 -7.382 -7.118 1.00 93.25 108 TYR A C 1
ATOM 815 O O . TYR A 1 108 ? 10.114 -8.126 -8.026 1.00 93.25 108 TYR A O 1
ATOM 823 N N . GLU A 1 109 ? 11.718 -7.440 -6.586 1.00 88.00 109 GLU A N 1
ATOM 824 C CA . GLU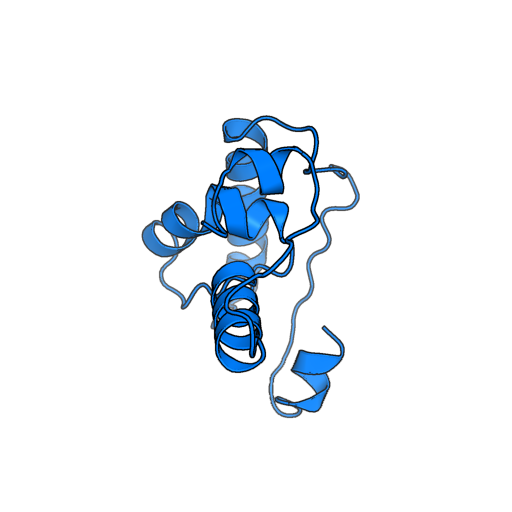 A 1 109 ? 12.767 -8.426 -6.924 1.00 88.00 109 GLU A CA 1
ATOM 825 C C . GLU A 1 109 ? 12.794 -9.579 -5.912 1.00 88.00 109 GLU A C 1
ATOM 827 O O . GLU A 1 109 ? 12.962 -10.736 -6.360 1.00 88.00 109 GLU A O 1
#

Secondary structure (DSSP, 8-state):
-HHHHHH-TTS-------TTS---TTS-HHHHHHHHHHHHHHHHTTT-S-EEE--HHHHHHTHHHHHHH-SS-EEESHHHHHHHHHHH-SSS-------HHHHHTTTT-

Solvent-accessible surface area (backbone atoms only — not comparable to full-atom values): 6804 Å² total; per-residue (Å²): 105,74,67,52,50,70,75,40,73,88,58,90,84,84,84,85,78,70,72,92,65,60,71,60,36,83,47,54,71,67,57,50,34,53,54,50,49,57,54,45,53,57,49,51,76,69,68,59,78,59,44,75,41,82,48,60,46,51,27,39,69,31,43,73,57,52,48,71,76,41,98,44,60,62,44,55,50,52,66,62,50,50,52,50,50,63,72,68,42,88,80,82,66,84,89,86,87,72,44,63,46,26,57,76,50,50,63,88,113

Mean predicted aligned error: 2.52 Å

Nearest PDB structures (foldseek):
  2vvt-assembly1_B  TM=9.887E-01  e=6.830E-09  Enterococcus faecalis
  2vvt-assembly1_A  TM=9.857E-01  e=1.055E-08  Enterococcus faecalis
  3isv-assembly2_A  TM=9.795E-01  e=1.055E-08  Listeria monocytogenes EGD-e
  2gzm-assembly1_A  TM=9.867E-01  e=4.977E-08  Bacillus anthracis
  2jfq-assembly1_B  TM=9.816E-01  e=6.788E-08  Staphylococcus aureus

Radius of gyration: 14.69 Å; Cα contacts (8 Å, |Δi|>4): 106; chains: 1; bounding box: 36×34×37 Å

pLDDT: mean 96.71, std 1.9, range [88.0, 98.62]

Foldseek 3Di:
DVVCCVVCVVDDDDDDDPVVDPDPLPDDLVVLQVVVVVSVVVVVVVVDQEAEPAALLSLLRHQVVCCVPDPHHYHYDQVVVLVVQCVPDPPSDDDDDDRNSNVVSVSSD